Protein AF-A0A1Q7MYI6-F1 (afdb_monomer_lite)

Structure (mmCIF, N/CA/C/O backbone):
data_AF-A0A1Q7MYI6-F1
#
_entry.id   AF-A0A1Q7MYI6-F1
#
loop_
_atom_site.group_PDB
_atom_site.id
_atom_site.type_symbol
_atom_site.label_atom_id
_atom_site.label_alt_id
_atom_site.label_comp_id
_atom_site.label_asym_id
_atom_site.label_entity_id
_atom_site.label_seq_id
_atom_site.pdbx_PDB_ins_code
_atom_site.Cartn_x
_atom_site.Cartn_y
_atom_site.Cartn_z
_atom_site.occupancy
_atom_site.B_iso_or_equiv
_atom_site.auth_seq_id
_atom_site.auth_comp_id
_atom_site.auth_asym_id
_atom_site.auth_atom_id
_atom_site.pdbx_PDB_model_num
ATOM 1 N N . MET A 1 1 ? 40.937 -5.044 -64.481 1.00 50.25 1 MET A N 1
ATOM 2 C CA . MET A 1 1 ? 39.643 -4.838 -63.788 1.00 50.25 1 MET A CA 1
ATOM 3 C C . MET A 1 1 ? 39.509 -5.563 -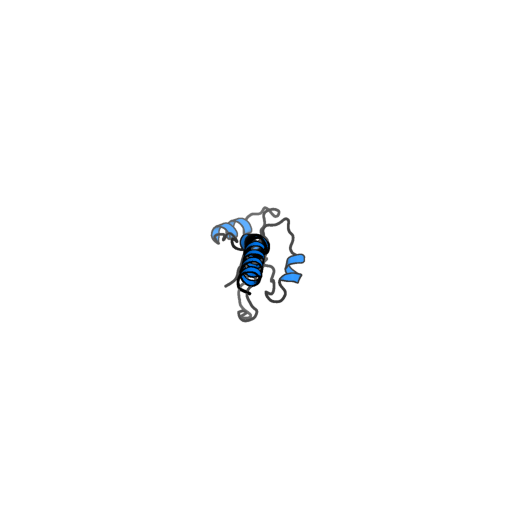62.442 1.00 50.25 1 MET A C 1
ATOM 5 O O . MET A 1 1 ? 38.821 -5.034 -61.586 1.00 50.25 1 MET A O 1
ATOM 9 N N . GLY A 1 2 ? 40.168 -6.704 -62.183 1.00 58.94 2 GLY A N 1
ATOM 10 C CA . GLY A 1 2 ? 40.028 -7.424 -60.897 1.00 58.94 2 GLY A CA 1
ATOM 11 C C . GLY A 1 2 ? 40.717 -6.805 -59.663 1.00 58.94 2 GLY A C 1
ATOM 12 O O . GLY A 1 2 ? 40.338 -7.122 -58.542 1.00 58.94 2 GLY A O 1
ATOM 13 N N . PHE A 1 3 ? 41.701 -5.914 -59.837 1.00 58.97 3 PHE A N 1
ATOM 14 C CA . PHE A 1 3 ? 42.479 -5.352 -58.718 1.00 58.97 3 PHE A CA 1
ATOM 15 C C . PHE A 1 3 ? 41.718 -4.248 -57.954 1.00 58.97 3 PHE A C 1
ATOM 17 O O . PHE A 1 3 ? 41.669 -4.267 -56.731 1.00 58.97 3 PHE A O 1
ATOM 24 N N . LEU A 1 4 ? 41.002 -3.371 -58.671 1.00 60.22 4 LEU A N 1
ATOM 25 C CA . LEU A 1 4 ? 40.201 -2.285 -58.078 1.00 60.22 4 LEU A CA 1
ATOM 26 C C . LEU A 1 4 ? 39.010 -2.801 -57.251 1.00 60.22 4 LEU A C 1
ATOM 28 O O . LEU A 1 4 ? 38.687 -2.245 -56.204 1.00 60.22 4 LEU A O 1
ATOM 32 N N . PHE A 1 5 ? 38.383 -3.898 -57.687 1.00 59.06 5 PHE A N 1
ATOM 33 C CA . PHE A 1 5 ? 37.304 -4.544 -56.932 1.00 59.06 5 PHE A CA 1
ATOM 34 C C . PHE A 1 5 ? 37.806 -5.201 -55.643 1.00 59.06 5 PHE A C 1
ATOM 36 O O . PHE A 1 5 ? 37.090 -5.217 -54.643 1.00 59.06 5 PHE A O 1
ATOM 43 N N . ARG A 1 6 ? 39.041 -5.716 -55.637 1.00 60.16 6 ARG A N 1
ATOM 44 C CA . ARG A 1 6 ? 39.637 -6.337 -54.450 1.00 60.16 6 ARG A CA 1
ATOM 45 C C . ARG A 1 6 ? 39.912 -5.301 -53.361 1.00 60.16 6 ARG A C 1
ATOM 47 O O . ARG A 1 6 ? 39.570 -5.545 -52.207 1.00 60.16 6 ARG A O 1
ATOM 54 N N . ASP A 1 7 ? 40.435 -4.137 -53.730 1.00 60.53 7 ASP A N 1
ATOM 55 C CA . ASP A 1 7 ? 40.720 -3.061 -52.775 1.00 60.53 7 ASP A CA 1
ATOM 56 C C . ASP A 1 7 ? 39.436 -2.422 -52.219 1.00 60.53 7 ASP A C 1
ATOM 58 O O . ASP A 1 7 ? 39.352 -2.141 -51.023 1.00 60.53 7 ASP A O 1
ATOM 62 N N . PHE A 1 8 ? 38.386 -2.292 -53.038 1.00 61.72 8 PHE A N 1
ATOM 63 C CA . PHE A 1 8 ? 37.075 -1.800 -52.599 1.00 61.72 8 PHE A CA 1
ATOM 64 C C . PHE A 1 8 ? 36.390 -2.751 -51.602 1.00 61.72 8 PHE A C 1
ATOM 66 O O . PHE A 1 8 ? 35.876 -2.317 -50.569 1.00 61.72 8 PHE A O 1
ATOM 73 N N . LEU A 1 9 ? 36.444 -4.064 -51.853 1.00 61.91 9 LEU A N 1
ATOM 74 C CA . LEU A 1 9 ? 35.891 -5.072 -50.942 1.00 61.91 9 LEU A CA 1
ATOM 75 C C . LEU A 1 9 ? 36.670 -5.152 -49.620 1.00 61.91 9 LEU A C 1
ATOM 77 O O . LEU A 1 9 ? 36.068 -5.292 -48.553 1.00 61.91 9 LEU A O 1
ATOM 81 N N . VAL A 1 10 ? 37.998 -5.014 -49.659 1.00 60.00 10 VAL A N 1
ATOM 82 C CA . VAL A 1 10 ? 38.840 -4.970 -48.451 1.00 60.00 10 VAL A CA 1
ATOM 83 C C . VAL A 1 10 ? 38.607 -3.679 -47.650 1.00 60.00 10 VAL A C 1
ATOM 85 O O . VAL A 1 10 ? 38.611 -3.716 -46.420 1.00 60.00 10 VAL A O 1
ATOM 88 N N . ALA A 1 11 ? 38.340 -2.548 -48.308 1.00 59.56 11 ALA A N 1
ATOM 89 C CA . ALA A 1 11 ? 38.023 -1.286 -47.638 1.00 59.56 11 ALA A CA 1
ATOM 90 C C . ALA A 1 11 ? 36.650 -1.321 -46.938 1.00 59.56 11 ALA A C 1
ATOM 92 O O . ALA A 1 11 ? 36.538 -0.913 -45.780 1.00 59.56 11 ALA A O 1
ATOM 93 N N . ILE A 1 12 ? 35.623 -1.876 -47.592 1.00 61.50 12 ILE A N 1
ATOM 94 C CA . ILE A 1 12 ? 34.280 -2.029 -47.007 1.00 61.50 12 ILE A CA 1
ATOM 95 C C . ILE A 1 12 ? 34.305 -2.998 -45.823 1.00 61.50 12 ILE A C 1
ATOM 97 O O . ILE A 1 12 ? 33.751 -2.696 -44.768 1.00 61.50 12 ILE A O 1
ATOM 101 N N . THR A 1 13 ? 34.984 -4.139 -45.953 1.00 60.66 13 THR A N 1
ATOM 102 C CA . THR A 1 13 ? 35.058 -5.140 -44.873 1.00 60.66 13 THR A CA 1
ATOM 103 C C . THR A 1 13 ? 35.828 -4.636 -43.649 1.00 60.66 13 THR A C 1
ATOM 105 O O . THR A 1 13 ? 35.434 -4.939 -42.523 1.00 60.66 13 THR A O 1
ATOM 108 N N . ARG A 1 14 ? 36.860 -3.798 -43.832 1.00 55.22 14 ARG A N 1
ATOM 109 C CA . ARG A 1 14 ? 37.563 -3.123 -42.722 1.00 55.22 14 ARG A CA 1
ATOM 110 C C . ARG A 1 14 ? 36.707 -2.043 -42.047 1.00 55.22 14 ARG A C 1
ATOM 112 O O . ARG A 1 14 ? 36.725 -1.952 -40.824 1.00 55.22 14 ARG A O 1
ATOM 119 N N . GLY A 1 15 ? 35.909 -1.283 -42.803 1.00 56.91 15 GLY A N 1
ATOM 120 C CA . GLY A 1 15 ? 34.950 -0.316 -42.246 1.00 56.91 15 GLY A CA 1
ATOM 121 C C . GLY A 1 15 ? 33.800 -0.976 -41.473 1.00 56.91 15 GLY A C 1
ATOM 122 O O . GLY A 1 15 ? 33.399 -0.488 -40.418 1.00 56.91 15 GLY A O 1
ATOM 123 N N . PHE A 1 16 ? 33.327 -2.134 -41.945 1.00 59.41 16 PHE A N 1
ATOM 124 C CA . PHE A 1 16 ? 32.272 -2.922 -41.298 1.00 59.41 16 PHE A CA 1
ATOM 125 C C . PHE A 1 16 ? 32.666 -3.449 -39.915 1.00 59.41 16 PHE A C 1
ATOM 127 O O . PHE A 1 16 ? 31.819 -3.527 -39.030 1.00 59.41 16 PHE A O 1
ATOM 134 N N . GLN A 1 17 ? 33.940 -3.782 -39.693 1.00 58.38 17 GLN A N 1
ATOM 135 C CA . GLN A 1 17 ? 34.401 -4.285 -38.393 1.00 58.38 17 GLN A CA 1
ATOM 136 C C . GLN A 1 17 ? 34.402 -3.193 -37.312 1.00 58.38 17 GLN A C 1
ATOM 138 O O . GLN A 1 17 ? 34.025 -3.457 -36.170 1.00 58.38 17 GLN A O 1
ATOM 143 N N . THR A 1 18 ? 34.767 -1.955 -37.655 1.00 60.59 18 THR A N 1
ATOM 144 C CA . THR A 1 18 ? 34.751 -0.823 -36.712 1.00 60.59 18 THR A CA 1
ATOM 145 C C . THR A 1 18 ? 33.345 -0.245 -36.539 1.00 60.59 18 THR A C 1
ATOM 147 O O . THR A 1 18 ? 32.931 0.021 -35.411 1.00 60.59 18 THR A O 1
ATOM 150 N N . ALA A 1 19 ? 32.582 -0.113 -37.630 1.00 65.31 19 ALA A N 1
ATOM 151 C CA . ALA A 1 19 ? 31.188 0.329 -37.581 1.00 65.31 19 ALA A CA 1
ATOM 152 C C . ALA A 1 19 ? 30.298 -0.678 -36.832 1.00 65.31 19 ALA A C 1
ATOM 154 O O . ALA A 1 19 ? 29.462 -0.276 -36.027 1.00 65.31 19 ALA A O 1
ATOM 155 N N . GLY A 1 20 ? 30.535 -1.981 -37.023 1.00 73.69 20 GLY A N 1
ATOM 156 C CA . GLY A 1 20 ? 29.843 -3.051 -36.306 1.00 73.69 20 GLY A CA 1
ATOM 157 C C . GLY A 1 20 ? 30.047 -2.964 -34.796 1.00 73.69 20 GLY A C 1
ATOM 158 O O . GLY A 1 20 ? 29.069 -2.971 -34.055 1.00 73.69 20 GLY A O 1
ATOM 159 N N . ARG A 1 21 ? 31.291 -2.763 -34.336 1.00 78.81 21 ARG A N 1
ATOM 160 C CA . ARG A 1 21 ? 31.578 -2.578 -32.902 1.00 78.81 21 ARG A CA 1
ATOM 161 C C . ARG A 1 21 ? 30.943 -1.320 -32.317 1.00 78.81 21 ARG A C 1
ATOM 163 O O . ARG A 1 21 ? 30.503 -1.340 -31.174 1.00 78.81 21 ARG A O 1
ATOM 170 N N . ALA A 1 22 ? 30.894 -0.223 -33.071 1.00 83.44 22 ALA A N 1
ATOM 171 C CA . ALA A 1 22 ? 30.251 1.003 -32.605 1.00 83.44 22 ALA A CA 1
ATOM 172 C C . ALA A 1 22 ? 28.735 0.812 -32.422 1.00 83.44 22 ALA A C 1
ATOM 174 O O . ALA A 1 22 ? 28.194 1.164 -31.376 1.00 83.44 22 ALA A O 1
ATOM 175 N N . VAL A 1 23 ? 28.063 0.203 -33.405 1.00 86.62 23 VAL A N 1
ATOM 176 C CA . VAL A 1 23 ? 26.626 -0.111 -33.328 1.00 86.62 23 VAL A CA 1
ATOM 177 C C . VAL A 1 23 ? 26.340 -1.104 -32.199 1.00 86.62 23 VAL A C 1
ATOM 179 O O . VAL A 1 23 ? 25.410 -0.897 -31.424 1.00 86.62 23 VAL A O 1
ATOM 182 N N . GLU A 1 24 ? 27.169 -2.138 -32.055 1.00 85.94 24 GLU A N 1
ATOM 183 C CA . GLU A 1 24 ? 27.082 -3.111 -30.964 1.00 85.94 24 GLU A CA 1
ATOM 184 C C . GLU A 1 24 ? 27.191 -2.435 -29.591 1.00 85.94 24 GLU A C 1
ATOM 186 O O . GLU A 1 24 ? 26.340 -2.651 -28.730 1.00 85.94 24 GLU A O 1
ATOM 191 N N . MET A 1 25 ? 28.174 -1.549 -29.397 1.00 90.75 25 MET A N 1
ATOM 192 C CA . MET A 1 25 ? 28.326 -0.804 -28.144 1.00 90.75 25 MET A CA 1
ATOM 193 C C . MET A 1 25 ? 27.112 0.077 -27.841 1.00 90.75 25 MET A C 1
ATOM 195 O O . MET A 1 25 ? 26.652 0.101 -26.701 1.00 90.75 25 MET A O 1
ATOM 199 N N . VAL A 1 26 ? 26.559 0.770 -28.840 1.00 93.00 26 VAL A N 1
ATOM 200 C CA . VAL A 1 26 ? 25.361 1.605 -28.654 1.00 93.00 26 VAL A CA 1
ATOM 201 C C . VAL A 1 26 ? 24.160 0.757 -28.234 1.00 93.00 26 VAL A C 1
ATOM 203 O O . VAL A 1 26 ? 23.456 1.122 -27.292 1.00 93.00 26 VAL A O 1
ATOM 206 N N . LEU A 1 27 ? 23.946 -0.393 -28.880 1.00 91.62 27 LEU A N 1
ATOM 2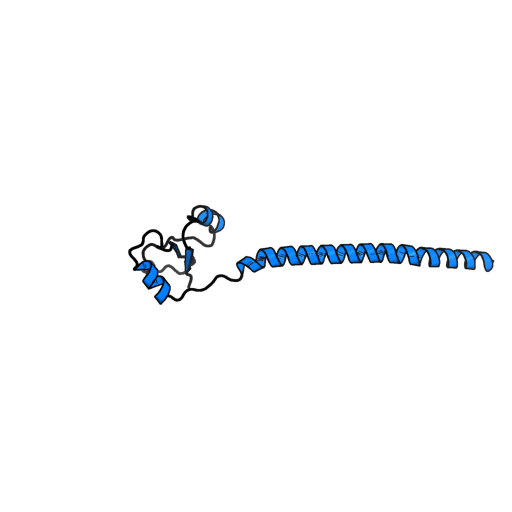07 C CA . LEU A 1 27 ? 22.863 -1.310 -28.525 1.00 91.62 27 LEU A CA 1
ATOM 208 C C . LEU A 1 27 ? 23.039 -1.882 -27.115 1.00 91.62 27 LEU A C 1
ATOM 210 O O . LEU A 1 27 ? 22.075 -1.917 -26.351 1.00 91.62 27 LEU A O 1
ATOM 214 N N . LEU A 1 28 ? 24.260 -2.276 -26.741 1.00 94.00 28 LEU A N 1
ATOM 215 C CA . LEU A 1 28 ? 24.563 -2.785 -25.403 1.00 94.00 28 LEU A CA 1
ATOM 216 C C . LEU A 1 28 ? 24.354 -1.722 -24.321 1.00 94.00 28 LEU A C 1
ATOM 218 O O . LEU A 1 28 ? 23.742 -2.014 -23.294 1.00 94.00 28 LEU A O 1
ATOM 222 N N . ILE A 1 29 ? 24.805 -0.486 -24.552 1.00 96.31 29 ILE A N 1
ATOM 223 C CA . ILE A 1 29 ? 24.590 0.637 -23.629 1.00 96.31 29 ILE A CA 1
ATOM 224 C C . ILE A 1 29 ? 23.095 0.939 -23.500 1.00 96.31 29 ILE A C 1
ATOM 226 O O . ILE A 1 29 ? 22.598 1.102 -22.385 1.00 96.31 29 ILE A O 1
ATOM 230 N N . GLY A 1 30 ? 22.363 0.964 -24.617 1.00 96.69 30 GLY A N 1
ATOM 231 C CA . GLY A 1 30 ? 20.914 1.161 -24.618 1.00 96.69 30 GLY A CA 1
ATOM 232 C C . GLY A 1 30 ? 20.178 0.072 -23.836 1.00 96.69 30 GLY A C 1
ATOM 233 O O . GLY A 1 30 ? 19.327 0.375 -22.998 1.00 96.69 30 GLY A O 1
ATOM 234 N N . LEU A 1 31 ? 20.550 -1.194 -24.045 1.00 96.44 31 LEU A N 1
ATOM 235 C CA . LEU A 1 31 ? 19.982 -2.335 -23.332 1.00 96.44 31 LEU A CA 1
ATOM 236 C C . LEU A 1 31 ? 20.284 -2.271 -21.829 1.00 96.44 31 LEU A C 1
ATOM 238 O O . LEU A 1 31 ? 19.373 -2.428 -21.018 1.00 96.44 31 LEU A O 1
ATOM 242 N N . LEU A 1 32 ? 21.534 -1.996 -21.448 1.00 97.19 32 LEU A N 1
ATOM 243 C CA . LEU A 1 32 ? 21.934 -1.828 -20.048 1.00 97.19 32 LEU A CA 1
ATOM 244 C C . LEU A 1 32 ? 21.174 -0.680 -19.381 1.00 97.19 32 LEU A C 1
ATOM 246 O O . LEU A 1 32 ? 20.633 -0.859 -18.290 1.00 97.19 32 LEU A O 1
ATOM 250 N N . GLY A 1 33 ? 21.070 0.471 -20.047 1.00 97.12 33 GLY A N 1
ATOM 251 C CA . GLY A 1 33 ? 20.297 1.613 -19.561 1.00 97.12 33 GLY A CA 1
ATOM 252 C C . GLY A 1 33 ? 18.823 1.265 -19.353 1.00 97.12 33 GLY A C 1
ATOM 253 O O . GLY A 1 33 ? 18.256 1.574 -18.304 1.00 97.12 33 GLY A O 1
ATOM 254 N N . TYR A 1 34 ? 18.215 0.546 -20.300 1.00 96.00 34 TYR A N 1
ATOM 255 C CA . TYR A 1 34 ? 16.836 0.077 -20.182 1.00 96.00 34 TYR A CA 1
ATOM 256 C C . TYR A 1 34 ? 16.650 -0.899 -19.012 1.00 96.00 34 TYR A C 1
ATOM 258 O O . TYR A 1 34 ? 15.704 -0.755 -18.235 1.00 96.00 34 TYR A O 1
ATOM 266 N N . ILE A 1 35 ? 17.561 -1.861 -18.836 1.00 96.00 35 ILE A N 1
ATOM 267 C CA . ILE A 1 35 ? 17.527 -2.815 -17.720 1.00 96.00 35 ILE A CA 1
ATOM 268 C C . ILE A 1 35 ? 17.633 -2.077 -16.381 1.00 96.00 35 ILE A C 1
ATOM 270 O O . ILE A 1 35 ? 16.813 -2.312 -15.494 1.00 96.00 35 ILE A O 1
ATOM 274 N N . ILE A 1 36 ? 18.582 -1.146 -16.241 1.00 96.19 36 ILE A N 1
ATOM 275 C CA . ILE A 1 36 ? 18.755 -0.336 -15.024 1.00 96.19 36 ILE A CA 1
ATOM 276 C C . ILE A 1 36 ? 17.488 0.475 -14.733 1.00 96.19 36 ILE A C 1
ATOM 278 O O . ILE A 1 36 ? 16.988 0.455 -13.606 1.00 96.19 36 ILE A O 1
ATOM 282 N N . TYR A 1 37 ? 16.923 1.132 -15.748 1.00 95.50 37 TYR A N 1
ATOM 283 C CA . TYR A 1 37 ? 15.670 1.876 -15.632 1.00 95.50 37 TYR A CA 1
ATOM 284 C C . TYR A 1 37 ? 14.514 0.986 -15.152 1.00 95.50 37 TYR A C 1
ATOM 286 O O . TYR A 1 37 ? 13.810 1.330 -14.197 1.00 95.50 37 TYR A O 1
ATOM 294 N N . ARG A 1 38 ? 14.346 -0.198 -15.757 1.00 92.75 38 ARG A N 1
ATOM 295 C CA . ARG A 1 38 ? 13.315 -1.166 -15.360 1.00 92.75 38 ARG A CA 1
ATOM 296 C C . ARG A 1 38 ? 13.526 -1.659 -13.934 1.00 92.75 38 ARG A C 1
ATOM 298 O O . ARG A 1 38 ? 12.560 -1.701 -13.179 1.00 92.75 38 ARG A O 1
ATOM 305 N N . ILE A 1 39 ? 14.754 -1.990 -13.539 1.00 91.69 39 ILE A N 1
ATOM 306 C CA . ILE A 1 39 ? 15.070 -2.401 -12.163 1.00 91.69 39 ILE A CA 1
ATOM 307 C C . ILE A 1 39 ? 14.729 -1.276 -11.179 1.00 91.69 39 ILE A C 1
ATOM 309 O O . ILE A 1 39 ? 14.111 -1.545 -10.150 1.00 91.69 39 ILE A O 1
ATOM 313 N N . GLY A 1 40 ? 15.063 -0.022 -11.495 1.00 91.31 40 GLY A N 1
ATOM 314 C CA . GLY A 1 40 ? 14.705 1.139 -10.677 1.00 91.31 40 GLY A CA 1
ATOM 315 C C . GLY A 1 40 ? 13.194 1.266 -10.472 1.00 91.31 40 GLY A C 1
ATOM 316 O O . GLY A 1 40 ? 12.731 1.402 -9.338 1.00 91.31 40 GLY A O 1
ATOM 317 N N . LEU A 1 41 ? 12.415 1.127 -11.550 1.00 86.50 41 LEU A N 1
ATOM 318 C CA . LEU A 1 41 ? 10.952 1.106 -11.482 1.00 86.50 41 LEU A CA 1
ATOM 319 C C . LEU A 1 41 ? 10.427 -0.055 -10.631 1.00 86.50 41 LEU A C 1
ATOM 321 O O . LEU A 1 41 ? 9.627 0.162 -9.721 1.00 86.50 41 LEU A O 1
ATOM 325 N N . TYR A 1 42 ? 10.890 -1.281 -10.882 1.00 82.88 42 TYR A N 1
ATOM 326 C CA . TYR A 1 42 ? 10.443 -2.449 -10.125 1.00 82.88 42 TYR A CA 1
ATOM 327 C C . TYR A 1 42 ? 10.783 -2.331 -8.641 1.00 82.88 42 TYR A C 1
ATOM 329 O O . TYR A 1 42 ? 9.936 -2.638 -7.811 1.00 82.88 42 TYR A O 1
ATOM 337 N N . ARG A 1 43 ? 11.969 -1.830 -8.281 1.00 81.56 43 ARG A N 1
ATOM 338 C CA . ARG A 1 43 ? 12.344 -1.597 -6.879 1.00 81.56 43 ARG A CA 1
ATOM 339 C C . ARG A 1 43 ? 11.467 -0.532 -6.227 1.00 81.56 43 ARG A C 1
ATOM 341 O O . ARG A 1 43 ? 10.981 -0.763 -5.124 1.00 81.56 43 ARG A O 1
ATOM 348 N N . LYS A 1 44 ? 11.205 0.585 -6.917 1.00 75.19 44 LYS A N 1
ATOM 349 C CA . LYS A 1 44 ? 10.337 1.661 -6.412 1.00 75.19 44 LYS A CA 1
ATOM 350 C C . LYS A 1 44 ? 8.915 1.169 -6.129 1.00 75.19 44 LYS A C 1
ATOM 352 O O . LYS A 1 44 ? 8.347 1.526 -5.105 1.00 75.19 44 LYS A O 1
ATOM 357 N N . HIS A 1 45 ? 8.357 0.322 -6.993 1.00 64.56 45 HIS A N 1
ATOM 358 C CA . HIS A 1 45 ? 7.001 -0.209 -6.816 1.00 64.56 45 HIS A CA 1
ATOM 359 C C . HIS A 1 45 ? 6.930 -1.477 -5.948 1.00 64.56 45 HIS A C 1
ATOM 361 O O . HIS A 1 45 ? 5.886 -1.753 -5.365 1.00 64.56 45 HIS A O 1
ATOM 367 N N . SER A 1 46 ? 8.015 -2.248 -5.822 1.00 57.41 46 SER A N 1
ATOM 368 C CA . SER A 1 46 ? 8.028 -3.482 -5.024 1.00 57.41 46 SER A CA 1
ATOM 369 C C . SER A 1 46 ? 8.116 -3.230 -3.519 1.00 57.41 46 SER A C 1
ATOM 371 O O . SER A 1 46 ? 7.669 -4.086 -2.759 1.00 57.41 46 SER A O 1
ATOM 373 N N . ILE A 1 47 ? 8.641 -2.082 -3.075 1.00 55.75 47 ILE A N 1
ATOM 374 C CA . ILE A 1 47 ? 8.666 -1.712 -1.645 1.00 55.75 47 ILE A CA 1
ATOM 375 C C . ILE A 1 47 ? 7.243 -1.648 -1.060 1.00 55.75 47 ILE A C 1
ATOM 377 O O . ILE A 1 47 ? 7.044 -1.980 0.101 1.00 55.75 47 ILE A O 1
ATOM 381 N N . TYR A 1 48 ? 6.234 -1.342 -1.880 1.00 54.44 48 TYR A N 1
ATOM 382 C CA . TYR A 1 48 ? 4.829 -1.308 -1.460 1.00 54.44 48 TYR A CA 1
ATOM 383 C C . TYR A 1 48 ? 4.135 -2.680 -1.450 1.00 54.44 48 TYR A C 1
ATOM 385 O O . TYR A 1 48 ? 2.957 -2.763 -1.119 1.00 54.44 48 TYR A O 1
ATOM 393 N N . ARG A 1 49 ? 4.820 -3.768 -1.838 1.00 53.84 49 ARG A N 1
ATOM 394 C CA . ARG A 1 49 ? 4.191 -5.094 -1.971 1.00 53.84 49 ARG A CA 1
ATOM 395 C C . ARG A 1 49 ? 4.071 -5.843 -0.640 1.00 53.84 49 ARG A C 1
ATOM 397 O O . ARG A 1 49 ? 3.234 -6.733 -0.528 1.00 53.84 49 ARG A O 1
ATOM 404 N N . ILE A 1 50 ? 4.887 -5.503 0.357 1.00 60.22 50 ILE A N 1
ATOM 405 C CA . ILE A 1 50 ? 4.898 -6.192 1.653 1.00 60.22 50 ILE A CA 1
ATOM 406 C C . ILE A 1 50 ? 4.207 -5.295 2.677 1.00 60.22 50 ILE A C 1
ATOM 408 O O . ILE A 1 50 ? 4.853 -4.535 3.391 1.00 60.22 50 ILE A O 1
ATOM 412 N N . VAL A 1 51 ? 2.878 -5.371 2.722 1.00 69.31 51 VAL A N 1
ATOM 413 C CA . VAL A 1 51 ? 2.093 -4.790 3.817 1.00 69.31 51 VAL A CA 1
ATOM 414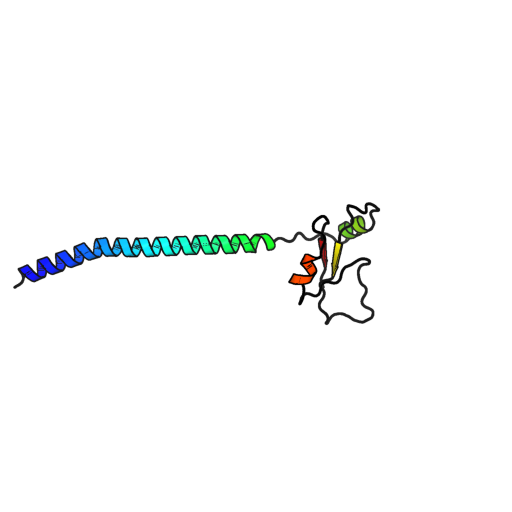 C C . VAL A 1 51 ? 1.954 -5.872 4.894 1.00 69.31 51 VAL A C 1
ATOM 416 O O . VAL A 1 51 ? 1.340 -6.909 4.617 1.00 69.31 51 VAL A O 1
ATOM 419 N N . PRO A 1 52 ? 2.557 -5.704 6.086 1.00 76.88 52 PRO A N 1
ATOM 420 C CA . PRO A 1 52 ? 2.468 -6.696 7.150 1.00 76.88 52 PRO A CA 1
ATOM 421 C C . PRO A 1 52 ? 1.013 -6.850 7.607 1.00 76.88 52 PRO A C 1
ATOM 423 O O . PRO A 1 52 ? 0.296 -5.867 7.786 1.00 76.88 52 PRO A O 1
ATOM 426 N N . ARG A 1 53 ? 0.570 -8.098 7.781 1.00 81.31 53 ARG A N 1
ATOM 427 C CA . ARG A 1 53 ? -0.757 -8.410 8.322 1.00 81.31 53 ARG A CA 1
ATOM 428 C C . ARG A 1 53 ? -0.663 -8.555 9.834 1.00 81.31 53 ARG A C 1
ATOM 430 O O . ARG A 1 53 ? 0.244 -9.219 10.325 1.00 81.31 53 ARG A O 1
ATOM 437 N N . VAL A 1 54 ? -1.620 -7.970 10.544 1.00 84.94 54 VAL A N 1
ATOM 438 C CA . VAL A 1 54 ? -1.768 -8.121 11.995 1.00 84.94 54 VAL A CA 1
ATOM 439 C C . VAL A 1 54 ? -2.853 -9.151 12.304 1.00 84.94 54 VAL A C 1
ATOM 441 O O . VAL A 1 54 ? -3.817 -9.282 11.546 1.00 84.94 54 VAL A O 1
ATOM 444 N N . GLN A 1 55 ? -2.713 -9.873 13.415 1.00 86.62 55 GLN A N 1
ATOM 445 C CA . GLN A 1 55 ? -3.792 -10.710 13.940 1.00 86.62 55 GLN A CA 1
ATOM 446 C C . GLN A 1 55 ? -4.877 -9.851 14.605 1.00 86.62 55 GLN A C 1
ATOM 448 O O . GLN A 1 55 ? -4.592 -8.812 15.207 1.00 86.62 55 GLN A O 1
ATOM 453 N N . VAL A 1 56 ? -6.130 -10.298 14.521 1.00 84.25 56 VAL A N 1
ATOM 454 C CA . VAL A 1 56 ? -7.291 -9.553 15.038 1.00 84.25 56 VAL A CA 1
ATOM 455 C C . VAL A 1 56 ? -7.203 -9.388 16.558 1.00 84.25 56 VAL A C 1
ATOM 457 O O . VAL A 1 56 ? -7.514 -8.328 17.093 1.00 84.25 56 VAL A O 1
ATOM 460 N N . GLU A 1 57 ? -6.703 -10.403 17.255 1.00 84.31 57 GLU A N 1
ATOM 461 C CA . GLU A 1 57 ? -6.554 -10.449 18.709 1.00 84.31 57 GLU A CA 1
ATOM 462 C C . GLU A 1 57 ? -5.481 -9.476 19.212 1.00 84.31 57 GLU A C 1
ATOM 464 O O . GLU A 1 57 ? -5.564 -8.952 20.324 1.00 84.31 57 GLU A O 1
ATOM 469 N N . GLU A 1 58 ? -4.435 -9.243 18.419 1.00 84.38 58 GLU A N 1
ATOM 470 C CA . GLU A 1 58 ? -3.418 -8.236 18.726 1.00 84.38 58 GLU A CA 1
ATOM 471 C C . GLU A 1 58 ? -3.991 -6.827 18.549 1.00 84.38 58 GLU A C 1
ATOM 473 O O . GLU A 1 58 ? -3.847 -5.984 19.436 1.00 84.38 58 GLU A O 1
ATOM 478 N N . LEU A 1 59 ? -4.701 -6.589 17.442 1.00 85.06 59 LEU A N 1
ATOM 479 C CA . LEU A 1 59 ? -5.349 -5.307 17.177 1.00 85.06 59 LEU A CA 1
ATOM 480 C C . LEU A 1 59 ? -6.402 -4.970 18.245 1.00 85.06 59 LEU A C 1
ATOM 482 O O . LEU A 1 59 ? -6.429 -3.846 18.741 1.00 85.06 59 LEU A O 1
ATOM 486 N N . ALA A 1 60 ? -7.220 -5.942 18.656 1.00 84.69 60 ALA A N 1
ATOM 487 C CA . ALA A 1 60 ? -8.219 -5.761 19.708 1.00 84.69 60 ALA A CA 1
ATOM 488 C C . ALA A 1 60 ? -7.584 -5.358 21.048 1.00 84.69 60 ALA A C 1
ATOM 490 O O . ALA A 1 60 ? -8.096 -4.476 21.733 1.00 84.69 60 ALA A O 1
ATOM 491 N N . ARG A 1 61 ? -6.433 -5.948 21.399 1.00 84.94 61 ARG A N 1
ATOM 492 C CA . ARG A 1 61 ? -5.678 -5.577 22.606 1.00 84.94 61 ARG A CA 1
ATOM 493 C C . ARG A 1 61 ? -5.129 -4.152 22.536 1.00 84.94 61 ARG A C 1
ATOM 495 O O . ARG A 1 61 ? -5.205 -3.440 23.531 1.00 84.94 61 ARG A O 1
ATOM 502 N N . LYS A 1 62 ? -4.629 -3.717 21.373 1.00 83.62 62 LYS A N 1
ATOM 503 C CA . LYS A 1 62 ? -4.164 -2.332 21.170 1.00 83.62 62 LYS A CA 1
ATOM 504 C C . LYS A 1 62 ? -5.314 -1.328 21.282 1.00 83.62 62 LYS A C 1
ATOM 506 O O . LYS A 1 62 ? -5.171 -0.329 21.978 1.00 83.62 62 LYS A O 1
ATOM 511 N N . LEU A 1 63 ? -6.465 -1.630 20.681 1.00 83.06 63 LEU A N 1
ATOM 512 C CA . LEU A 1 63 ? -7.674 -0.801 20.776 1.00 83.06 63 LEU A CA 1
ATOM 513 C C . LEU A 1 63 ? -8.268 -0.754 22.194 1.00 83.06 63 LEU A C 1
ATOM 515 O O . LEU A 1 63 ? -8.919 0.218 22.554 1.00 83.06 63 LEU A O 1
ATOM 519 N N . ALA A 1 64 ? -8.070 -1.795 23.004 1.00 82.94 64 ALA A N 1
ATOM 520 C CA . ALA A 1 64 ? -8.515 -1.817 24.397 1.00 82.94 64 ALA A CA 1
ATOM 521 C C . ALA A 1 64 ? -7.538 -1.119 25.360 1.00 82.94 64 ALA A C 1
ATOM 523 O O . ALA A 1 64 ? -7.880 -0.904 26.520 1.00 82.94 64 ALA A O 1
ATOM 524 N N . SER A 1 65 ? -6.320 -0.797 24.912 1.00 80.69 65 SER A N 1
ATOM 525 C CA . SER A 1 65 ? -5.323 -0.135 25.752 1.00 80.69 65 SER A CA 1
ATOM 526 C C . SER A 1 65 ? -5.649 1.353 25.939 1.00 80.69 65 SER A C 1
ATOM 528 O O . SER A 1 65 ? -6.010 2.043 24.989 1.00 80.69 65 SER A O 1
ATOM 530 N N . GLU A 1 66 ? -5.492 1.864 27.163 1.00 69.81 66 GLU A N 1
ATOM 531 C CA . GLU A 1 66 ? -5.780 3.267 27.526 1.00 69.81 66 GLU A CA 1
ATOM 532 C C . GLU A 1 66 ? -4.699 4.262 27.055 1.00 69.81 66 GLU A C 1
ATOM 534 O O . GLU A 1 66 ? -4.756 5.453 27.356 1.00 69.81 66 GLU A O 1
ATOM 539 N N . ASN A 1 67 ? -3.687 3.796 26.318 1.00 73.88 67 ASN A N 1
ATOM 540 C CA . ASN A 1 67 ? -2.612 4.650 25.832 1.00 73.88 67 ASN A CA 1
ATOM 541 C C . ASN A 1 67 ? -3.003 5.331 24.508 1.00 73.88 67 ASN A C 1
ATOM 543 O O . ASN A 1 67 ? -2.790 4.782 23.426 1.00 73.88 67 A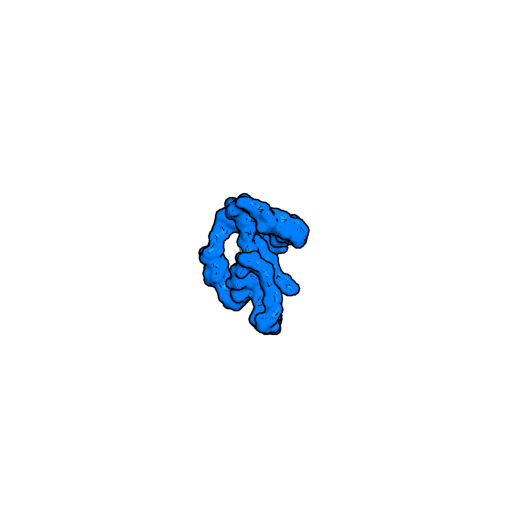SN A O 1
ATOM 547 N N . ASP A 1 68 ? -3.524 6.556 24.597 1.00 66.06 68 ASP A N 1
ATOM 548 C CA . ASP A 1 68 ? -3.974 7.376 23.457 1.00 66.06 68 ASP A CA 1
ATOM 549 C C . ASP A 1 68 ? -2.895 7.634 22.388 1.00 66.06 68 ASP A C 1
ATOM 551 O O . ASP A 1 68 ? -3.204 7.844 21.208 1.00 66.06 68 ASP A O 1
ATOM 555 N N . GLN A 1 69 ? -1.616 7.606 22.778 1.00 63.19 69 GLN A N 1
ATOM 556 C CA . GLN A 1 69 ? -0.493 7.797 21.852 1.00 63.19 69 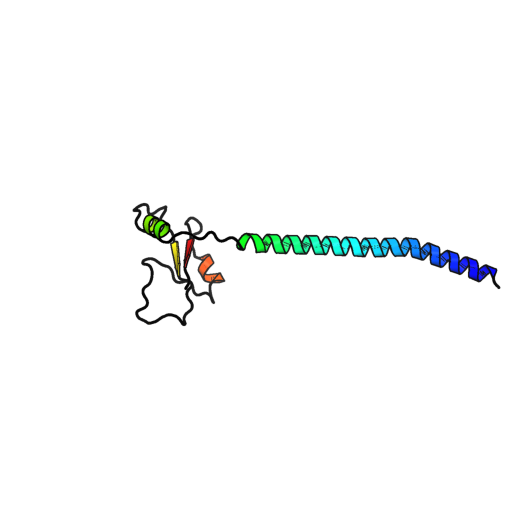GLN A CA 1
ATOM 557 C C . GLN A 1 69 ? -0.213 6.543 21.017 1.00 63.19 69 GLN A C 1
ATOM 559 O O . GLN A 1 69 ? 0.259 6.657 19.891 1.00 63.19 69 GLN A O 1
ATOM 564 N N . ALA A 1 70 ? -0.541 5.360 21.541 1.00 65.56 70 ALA A N 1
ATOM 565 C CA . ALA A 1 70 ? -0.384 4.084 20.847 1.00 65.56 70 ALA A CA 1
ATOM 566 C C . ALA A 1 70 ? -1.682 3.614 20.172 1.00 65.56 70 ALA A C 1
ATOM 568 O O . ALA A 1 70 ? -1.715 2.523 19.599 1.00 65.56 70 ALA A O 1
ATOM 569 N N . HIS A 1 71 ? -2.757 4.407 20.254 1.00 77.94 71 HIS A N 1
ATOM 570 C CA . HIS A 1 71 ? 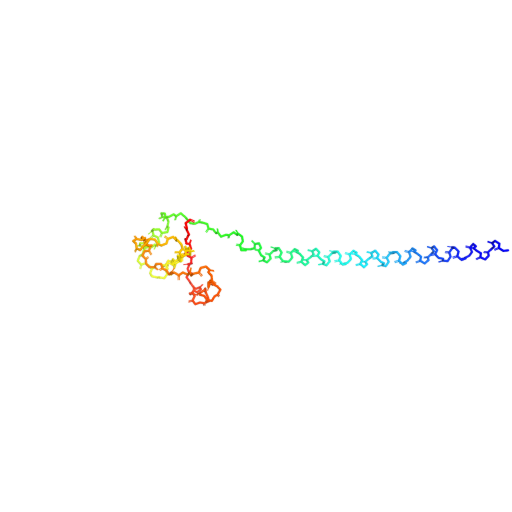-4.052 4.020 19.719 1.00 77.94 71 HIS A CA 1
ATOM 571 C C . HIS A 1 71 ? -4.016 4.041 18.183 1.00 77.94 71 HIS A C 1
ATOM 573 O O . HIS A 1 71 ? -3.814 5.108 17.585 1.00 77.94 71 HIS A O 1
ATOM 579 N N . PRO A 1 72 ? -4.195 2.882 17.528 1.00 81.88 72 PRO A N 1
ATOM 580 C CA . PRO A 1 72 ? -4.066 2.785 16.086 1.00 81.88 72 PRO A CA 1
ATOM 581 C C . PRO A 1 72 ? -5.241 3.450 15.373 1.00 81.88 72 PRO A C 1
ATOM 583 O O . PRO A 1 72 ? -6.378 3.427 15.847 1.00 81.88 72 PRO A O 1
ATOM 586 N N . ILE A 1 73 ? -4.982 3.987 14.184 1.00 86.44 73 ILE A N 1
ATOM 587 C CA . ILE A 1 73 ? -6.034 4.489 13.304 1.00 86.44 73 ILE A CA 1
ATOM 588 C C . ILE A 1 73 ? -6.563 3.338 12.477 1.00 86.44 73 ILE A C 1
ATOM 590 O O . ILE A 1 73 ? -5.814 2.693 11.745 1.00 86.44 73 ILE A O 1
ATOM 594 N N . LEU A 1 74 ? -7.870 3.113 12.563 1.00 88.19 74 LEU A N 1
ATOM 595 C CA . LEU A 1 74 ? -8.539 2.102 11.766 1.00 88.19 74 LEU A CA 1
ATOM 596 C C . LEU A 1 74 ? -9.167 2.710 10.518 1.00 88.19 74 LEU A C 1
ATOM 598 O O . LEU A 1 74 ? -9.930 3.669 10.616 1.00 88.19 74 LEU A O 1
ATOM 602 N N . VAL A 1 75 ? -8.905 2.114 9.360 1.00 87.81 75 VAL A N 1
ATOM 603 C CA . VAL A 1 75 ? -9.415 2.572 8.067 1.00 87.81 75 VAL A CA 1
ATOM 604 C C . VAL A 1 75 ? -10.261 1.478 7.422 1.00 87.81 75 VAL A C 1
ATOM 606 O O . VAL A 1 75 ? -9.768 0.389 7.125 1.00 87.81 75 VAL A O 1
ATOM 609 N N . ASP A 1 76 ? -11.541 1.784 7.215 1.00 85.44 76 ASP A N 1
ATOM 610 C CA . ASP A 1 76 ? -12.496 0.964 6.463 1.00 85.44 76 ASP A CA 1
ATOM 611 C C . ASP A 1 76 ? -12.399 1.331 4.977 1.00 85.44 76 ASP A C 1
ATOM 613 O O . ASP A 1 76 ? -12.784 2.442 4.602 1.00 85.44 76 ASP A O 1
ATOM 617 N N . VAL A 1 77 ? -11.887 0.414 4.148 1.00 84.12 77 VAL A N 1
ATOM 618 C CA . VAL A 1 77 ? -11.772 0.590 2.682 1.00 84.12 77 VAL A CA 1
ATOM 619 C C . VAL A 1 77 ? -12.759 -0.284 1.901 1.00 84.12 77 VAL A C 1
ATOM 621 O O . VAL A 1 77 ? -12.554 -0.562 0.718 1.00 84.12 77 VAL A O 1
ATOM 624 N N . ARG A 1 78 ? -13.829 -0.769 2.544 1.00 79.50 78 ARG A N 1
ATOM 625 C CA . ARG A 1 78 ? -14.862 -1.558 1.855 1.00 79.50 78 ARG A CA 1
ATOM 626 C C . ARG A 1 78 ? -15.595 -0.710 0.812 1.00 79.50 78 ARG A C 1
ATOM 628 O O . ARG A 1 78 ? -15.882 0.468 1.023 1.00 79.50 78 ARG A O 1
ATOM 635 N N . SER A 1 79 ? -15.903 -1.318 -0.333 1.00 70.62 79 SER A N 1
ATOM 636 C CA . SER A 1 79 ? -16.598 -0.640 -1.429 1.00 70.62 79 SER A CA 1
ATOM 637 C C . SER A 1 79 ? -18.077 -0.398 -1.104 1.00 70.62 79 SER A C 1
ATOM 639 O O . SER A 1 79 ? -18.700 -1.125 -0.328 1.00 70.62 79 SER A O 1
ATOM 641 N N . HIS A 1 80 ? -18.654 0.630 -1.735 1.00 64.06 80 HIS A N 1
ATOM 642 C CA . HIS A 1 80 ? -20.034 1.079 -1.515 1.00 64.06 80 HIS A CA 1
ATOM 643 C C . HIS A 1 80 ? -21.097 -0.033 -1.657 1.00 64.06 80 HIS A C 1
ATOM 645 O O . HIS A 1 80 ? -22.127 0.032 -0.993 1.00 64.06 80 HIS A O 1
ATOM 651 N N . GLY A 1 81 ? -20.844 -1.062 -2.477 1.00 56.34 81 GLY A N 1
ATOM 652 C CA . GLY A 1 81 ? -21.795 -2.146 -2.759 1.00 56.34 81 GLY A CA 1
ATOM 653 C C . GLY A 1 81 ? -22.030 -3.141 -1.616 1.00 56.34 81 GLY A C 1
ATOM 654 O O . GLY A 1 81 ? -22.941 -3.953 -1.717 1.00 56.34 81 GLY A O 1
ATOM 655 N N . TYR A 1 82 ? -21.240 -3.079 -0.538 1.00 53.38 82 TYR A N 1
ATOM 656 C CA . TYR A 1 82 ? -21.348 -3.983 0.617 1.00 53.38 82 TYR A CA 1
ATOM 657 C C . TYR A 1 82 ? -22.053 -3.373 1.838 1.00 53.38 82 TYR A C 1
ATOM 659 O O . TYR A 1 82 ? -22.078 -3.990 2.904 1.00 53.38 82 TYR A O 1
ATOM 667 N N . TYR A 1 83 ? -22.629 -2.174 1.718 1.00 56.06 83 TYR A N 1
ATOM 668 C CA . TYR A 1 83 ? -23.353 -1.562 2.829 1.00 56.06 83 TYR A CA 1
ATOM 669 C C . TYR A 1 83 ? -24.826 -1.969 2.817 1.00 56.06 83 TYR A C 1
ATOM 671 O O . TYR A 1 83 ? -25.669 -1.321 2.204 1.00 56.06 83 TYR A O 1
ATOM 679 N N . ASP A 1 84 ? -25.129 -3.023 3.568 1.00 60.19 84 ASP A N 1
ATOM 680 C CA . ASP A 1 84 ? -26.427 -3.134 4.226 1.00 60.19 84 ASP A CA 1
ATOM 681 C C . ASP A 1 84 ? -26.527 -1.958 5.230 1.00 60.19 84 ASP A C 1
ATOM 683 O O . ASP A 1 84 ? -25.555 -1.716 5.955 1.00 60.19 84 ASP A O 1
ATOM 687 N N . PRO A 1 85 ? -27.624 -1.181 5.297 1.00 58.78 85 PRO A N 1
ATOM 688 C CA . PRO A 1 85 ? -27.784 -0.079 6.256 1.00 58.78 85 PRO A CA 1
ATOM 689 C C . PRO A 1 85 ? -27.531 -0.466 7.724 1.00 58.78 85 PRO A C 1
ATOM 691 O O . PRO A 1 85 ? -27.235 0.399 8.544 1.00 58.78 85 PRO A O 1
ATOM 694 N N . ASN A 1 86 ? -27.592 -1.764 8.041 1.00 61.84 86 ASN A N 1
ATOM 695 C CA . ASN A 1 86 ? -27.302 -2.339 9.357 1.00 61.84 86 ASN A CA 1
ATOM 696 C C . ASN A 1 86 ? -25.894 -2.958 9.482 1.00 61.84 86 ASN A C 1
ATOM 698 O O . ASN A 1 86 ? -25.614 -3.675 10.444 1.00 61.84 86 ASN A O 1
ATOM 702 N N . ALA A 1 87 ? -24.996 -2.728 8.522 1.00 67.44 87 ALA A N 1
ATOM 703 C CA . ALA A 1 87 ? -23.663 -3.312 8.540 1.00 67.44 87 ALA A CA 1
ATOM 704 C C . ALA A 1 87 ? -22.825 -2.740 9.695 1.00 67.44 87 ALA A C 1
ATOM 706 O O . ALA A 1 87 ? -22.479 -1.555 9.726 1.00 67.44 87 ALA A O 1
ATOM 707 N N . ALA A 1 88 ? -22.450 -3.609 10.635 1.00 76.56 88 ALA A N 1
ATOM 708 C CA . ALA A 1 88 ? -21.572 -3.248 11.737 1.00 76.56 88 ALA A CA 1
ATOM 709 C C . ALA A 1 88 ? -20.204 -2.754 11.225 1.00 76.56 88 ALA A C 1
ATOM 711 O O . ALA A 1 88 ? -19.649 -3.245 10.233 1.00 76.56 88 ALA A O 1
ATOM 712 N N . ARG A 1 89 ? -19.648 -1.766 11.930 1.00 82.12 89 ARG A N 1
ATOM 713 C CA . ARG A 1 89 ? -18.306 -1.217 11.703 1.00 82.12 89 ARG A CA 1
ATOM 714 C C . ARG A 1 89 ? -17.510 -1.275 12.989 1.00 82.12 89 ARG A C 1
ATOM 716 O O . ARG A 1 89 ? -18.068 -1.142 14.078 1.00 82.12 89 ARG A O 1
ATOM 723 N N . ILE A 1 90 ? -16.194 -1.422 12.857 1.00 83.69 90 ILE A N 1
ATOM 724 C CA . ILE A 1 90 ? -15.311 -1.321 14.015 1.00 83.69 90 ILE A CA 1
ATOM 725 C C . ILE A 1 90 ? -15.376 0.124 14.525 1.00 83.69 90 ILE A C 1
ATOM 727 O O . ILE A 1 90 ? -15.234 1.082 13.750 1.00 83.69 90 ILE A O 1
ATOM 731 N N . LYS A 1 91 ? -15.654 0.273 15.823 1.00 82.25 91 LYS A N 1
ATOM 732 C CA . LYS A 1 91 ? -15.818 1.567 16.493 1.00 82.25 91 LYS A CA 1
ATOM 733 C C . LYS A 1 91 ? -14.554 2.413 16.308 1.00 82.25 91 LYS A C 1
ATOM 735 O O . LYS A 1 91 ? -13.451 1.907 16.468 1.00 82.25 91 LYS A O 1
ATOM 740 N N . GLY A 1 92 ? -14.724 3.688 15.958 1.00 82.38 92 GLY A N 1
ATOM 741 C CA . GLY A 1 92 ? -13.606 4.612 15.721 1.00 82.38 92 GLY A CA 1
ATOM 742 C C . GLY A 1 92 ? -12.939 4.491 14.346 1.00 82.38 92 GLY A C 1
ATOM 743 O O . GLY A 1 92 ? -11.981 5.210 14.086 1.00 82.38 92 GLY A O 1
ATOM 744 N N . SER A 1 93 ? -13.435 3.628 13.448 1.00 85.12 93 SER A N 1
ATOM 745 C CA . SER A 1 93 ? -12.882 3.535 12.091 1.00 85.12 93 SER A CA 1
ATOM 746 C C . SER A 1 93 ? -13.235 4.740 11.212 1.00 85.12 93 SER A C 1
ATOM 748 O O . SER A 1 93 ? -14.395 5.147 11.109 1.00 85.12 93 SER A O 1
ATOM 750 N N . ILE A 1 94 ? -12.232 5.260 10.508 1.00 85.12 94 ILE A N 1
ATOM 751 C CA . ILE A 1 94 ? -12.378 6.265 9.455 1.00 85.12 94 ILE A CA 1
ATOM 752 C C . ILE A 1 94 ? -12.773 5.543 8.169 1.00 85.12 94 ILE A C 1
ATOM 754 O O . ILE A 1 94 ? -12.214 4.500 7.832 1.00 85.12 94 ILE A O 1
ATOM 758 N N . ARG A 1 95 ? -13.769 6.074 7.460 1.00 80.25 95 ARG A N 1
ATOM 759 C CA . ARG A 1 95 ? -14.136 5.563 6.138 1.00 80.25 95 ARG A CA 1
ATOM 760 C C . ARG A 1 95 ? -13.253 6.241 5.109 1.00 80.25 95 ARG A C 1
ATOM 762 O O . ARG A 1 95 ? -13.216 7.467 5.099 1.00 80.25 95 ARG A O 1
ATOM 769 N N . VAL A 1 96 ? -12.602 5.448 4.266 1.00 80.31 96 VAL A N 1
ATOM 770 C CA . VAL A 1 96 ? -11.881 5.974 3.112 1.00 80.31 96 VAL A CA 1
ATOM 771 C C . VAL A 1 96 ? -12.401 5.306 1.855 1.00 80.31 96 VAL A C 1
ATOM 773 O O . VAL A 1 96 ? -12.333 4.084 1.715 1.00 80.31 96 VAL A O 1
ATOM 776 N N . GLU A 1 97 ? -12.968 6.100 0.951 1.00 73.38 97 GLU A N 1
ATOM 777 C CA . GLU A 1 97 ? -13.530 5.557 -0.279 1.00 73.38 97 GLU A CA 1
ATOM 778 C C . GLU A 1 97 ? -12.403 5.163 -1.248 1.00 73.38 97 GLU A C 1
ATOM 780 O O . GLU A 1 97 ? -11.579 6.010 -1.603 1.00 73.38 97 GLU A O 1
ATOM 785 N N . PRO A 1 98 ? -12.364 3.909 -1.750 1.00 70.06 98 PRO A N 1
ATOM 786 C CA . PRO A 1 98 ? -11.291 3.470 -2.643 1.00 70.06 98 PRO A CA 1
ATOM 787 C C . PRO A 1 98 ? -11.132 4.341 -3.898 1.00 70.06 98 PRO A C 1
ATOM 789 O O . PRO A 1 98 ? -10.017 4.522 -4.382 1.00 70.06 98 PRO A O 1
ATOM 792 N N . ASN A 1 99 ? -12.230 4.919 -4.396 1.00 70.81 99 ASN A N 1
ATOM 793 C CA . ASN A 1 99 ? -12.231 5.772 -5.587 1.00 70.81 99 ASN A CA 1
ATOM 794 C C . ASN A 1 99 ? -11.639 7.172 -5.344 1.00 70.81 99 ASN A C 1
ATOM 796 O O . ASN A 1 99 ? -11.215 7.810 -6.303 1.00 70.81 99 ASN A O 1
ATOM 800 N N . ASN A 1 100 ? -11.579 7.639 -4.092 1.00 72.62 100 ASN A N 1
ATOM 801 C CA . ASN A 1 100 ? -11.035 8.950 -3.711 1.00 72.62 100 ASN A CA 1
ATOM 802 C C . ASN A 1 100 ? -9.823 8.840 -2.758 1.00 72.62 100 ASN A C 1
ATOM 804 O O . ASN A 1 100 ? -9.392 9.802 -2.119 1.00 72.62 100 ASN A O 1
ATOM 808 N N . LEU A 1 101 ? -9.230 7.645 -2.699 1.00 71.19 101 LEU A N 1
ATOM 809 C CA . LEU A 1 101 ? -8.161 7.264 -1.780 1.00 71.19 101 LEU A CA 1
ATOM 810 C C . LEU A 1 101 ? -6.957 8.224 -1.817 1.00 71.19 101 LEU A C 1
ATOM 812 O O . LEU A 1 101 ? -6.378 8.541 -0.780 1.00 71.19 101 LEU A O 1
ATOM 816 N N . ALA A 1 102 ? -6.581 8.707 -3.004 1.00 74.44 102 ALA A N 1
ATOM 817 C CA . ALA A 1 102 ? -5.407 9.563 -3.183 1.00 74.44 102 ALA A CA 1
ATOM 818 C C . ALA A 1 102 ? -5.526 10.926 -2.479 1.00 74.44 102 ALA A C 1
ATOM 820 O O . ALA A 1 102 ? -4.509 11.463 -2.040 1.00 74.44 102 ALA A O 1
ATOM 821 N N . GLU A 1 103 ? -6.735 11.478 -2.364 1.00 75.88 103 GLU A N 1
ATOM 822 C CA . GLU A 1 103 ? -6.975 12.752 -1.680 1.00 75.88 103 GLU A CA 1
ATOM 823 C C . GLU A 1 103 ? -7.226 12.545 -0.183 1.00 75.88 103 GLU A C 1
ATOM 825 O O . GLU A 1 103 ? -6.665 13.265 0.642 1.00 75.88 103 GLU A O 1
ATOM 830 N N . GLU A 1 104 ? -7.982 11.511 0.194 1.00 74.62 104 GLU A N 1
ATOM 831 C CA . GLU A 1 104 ? -8.323 11.239 1.597 1.00 74.62 104 GLU A CA 1
ATOM 832 C C . GLU A 1 104 ? -7.119 10.785 2.435 1.00 74.62 104 GLU A C 1
ATOM 834 O O . GLU A 1 104 ? -6.992 11.196 3.591 1.00 74.62 104 GLU A O 1
ATOM 839 N N . ILE A 1 105 ? -6.172 10.033 1.854 1.00 77.50 105 ILE A N 1
ATOM 840 C CA . ILE A 1 105 ? -4.944 9.621 2.559 1.00 77.50 105 ILE A CA 1
ATOM 841 C C . ILE A 1 105 ? -4.091 10.826 2.975 1.00 77.50 105 ILE A C 1
ATOM 843 O O . ILE A 1 105 ? -3.406 10.761 3.996 1.00 77.50 105 ILE A O 1
ATOM 847 N N . LYS A 1 106 ? -4.103 11.933 2.220 1.00 79.31 106 LYS A N 1
ATOM 848 C CA . LYS A 1 106 ? -3.250 13.099 2.522 1.00 79.31 106 LYS A CA 1
ATOM 849 C C . LYS A 1 106 ? -3.578 13.728 3.875 1.00 79.31 106 LYS A C 1
ATOM 851 O O . LYS A 1 106 ? -2.696 14.330 4.482 1.00 79.31 106 LYS A O 1
ATOM 856 N N . ASN A 1 107 ? -4.819 13.563 4.327 1.00 79.62 107 ASN A N 1
ATOM 857 C CA . ASN A 1 107 ? -5.321 14.112 5.581 1.00 79.62 107 ASN A CA 1
ATOM 858 C C . ASN A 1 107 ? -5.122 13.161 6.770 1.00 79.62 107 ASN A C 1
ATOM 860 O O . ASN A 1 107 ? -5.413 13.543 7.903 1.00 79.62 107 ASN A O 1
ATOM 864 N N . LEU A 1 108 ? -4.640 11.933 6.539 1.00 79.62 108 LEU A N 1
ATOM 865 C CA . LEU A 1 108 ? -4.353 10.999 7.621 1.00 79.62 108 LEU A CA 1
ATOM 866 C C . LEU A 1 108 ? -3.071 11.417 8.360 1.00 79.62 108 LEU A C 1
ATOM 868 O O . LEU A 1 108 ? -2.064 11.749 7.721 1.00 79.62 108 LEU A O 1
ATOM 872 N N . PRO A 1 109 ? -3.078 11.388 9.702 1.00 81.62 109 PRO A N 1
ATOM 873 C CA . PRO A 1 109 ? -1.895 11.690 10.496 1.00 81.62 109 PRO A CA 1
ATOM 874 C C . PRO A 1 109 ? -0.822 10.617 10.257 1.00 81.62 109 PRO A C 1
ATOM 876 O O . PRO A 1 109 ? -1.113 9.423 10.171 1.00 81.62 109 PRO A O 1
ATOM 879 N N . LYS A 1 110 ? 0.427 11.061 10.094 1.00 80.31 110 LYS A N 1
ATOM 880 C CA . LYS A 1 110 ? 1.572 10.210 9.705 1.00 80.31 110 LYS A CA 1
ATOM 881 C C . LYS A 1 110 ? 2.386 9.710 10.898 1.00 80.31 110 LYS A C 1
ATOM 883 O O . LYS A 1 110 ? 3.305 8.920 10.723 1.00 80.31 110 LYS A O 1
ATOM 888 N N . ASP A 1 111 ? 2.073 10.217 12.080 1.00 82.56 111 ASP A N 1
ATOM 889 C CA . ASP A 1 111 ? 2.693 9.919 13.369 1.00 82.56 111 ASP A CA 1
ATOM 890 C C . ASP A 1 111 ? 2.037 8.732 14.090 1.00 82.56 111 ASP A C 1
ATOM 892 O O . ASP A 1 111 ? 2.543 8.296 15.120 1.00 82.56 111 ASP A O 1
ATOM 896 N N . LYS A 1 112 ? 0.937 8.191 13.547 1.00 81.19 112 LYS A N 1
ATOM 897 C CA . LYS A 1 112 ? 0.199 7.060 14.120 1.00 81.19 112 LYS A CA 1
ATOM 898 C C . LYS A 1 112 ? 0.228 5.839 13.212 1.00 81.19 112 LYS A C 1
ATOM 900 O O . LYS A 1 112 ? 0.239 5.960 11.987 1.00 81.19 112 LYS A O 1
ATOM 905 N N . ASP A 1 113 ? 0.159 4.660 13.824 1.00 84.88 113 ASP A N 1
ATOM 906 C CA . ASP A 1 113 ? 0.008 3.412 13.083 1.00 84.88 113 ASP A CA 1
ATOM 907 C C . ASP A 1 113 ? -1.363 3.358 12.394 1.00 84.88 113 ASP A C 1
ATOM 909 O O . ASP A 1 113 ? -2.406 3.537 13.032 1.00 84.88 113 ASP A O 1
ATOM 913 N N . ILE A 1 114 ? -1.363 3.066 11.091 1.00 86.38 114 ILE A N 1
ATOM 914 C CA . ILE A 1 114 ? -2.571 2.959 10.267 1.00 86.38 114 ILE A CA 1
ATOM 915 C C . ILE A 1 114 ? -2.847 1.486 9.970 1.00 86.38 114 ILE A C 1
ATOM 917 O O . ILE A 1 114 ? -2.049 0.803 9.329 1.00 86.38 114 ILE A O 1
ATOM 921 N N . TYR A 1 115 ? -4.015 1.014 10.391 1.00 87.81 115 TYR A N 1
ATOM 922 C CA . TYR A 1 115 ? -4.507 -0.333 10.140 1.00 87.81 115 TYR A CA 1
ATOM 923 C C . TYR A 1 115 ? -5.686 -0.265 9.183 1.00 87.81 115 TYR A C 1
ATOM 925 O O . TYR A 1 115 ? -6.673 0.424 9.429 1.00 87.81 115 TYR A O 1
ATOM 933 N N . VAL A 1 116 ? -5.589 -1.007 8.087 1.00 88.12 116 VAL A N 1
ATOM 934 C CA . VAL A 1 116 ? -6.601 -1.022 7.032 1.00 88.12 116 VAL A CA 1
ATOM 935 C C . VAL A 1 116 ? -7.320 -2.363 7.052 1.00 88.12 116 VAL A C 1
ATOM 937 O O . VAL A 1 116 ? -6.669 -3.403 7.154 1.00 88.12 116 VAL A O 1
ATOM 940 N N . TYR A 1 117 ? -8.648 -2.352 6.933 1.00 86.50 117 TYR A N 1
ATOM 941 C CA . TYR A 1 117 ? -9.441 -3.570 6.785 1.00 86.50 117 TYR A CA 1
ATOM 942 C C . TYR A 1 117 ? -10.373 -3.493 5.575 1.00 86.50 117 TYR A C 1
ATOM 944 O O . TYR A 1 117 ? -10.966 -2.456 5.270 1.00 86.50 117 TYR A O 1
ATOM 952 N N . CYS A 1 118 ? -10.492 -4.622 4.885 1.00 83.31 118 CYS A N 1
ATOM 953 C CA . CYS A 1 118 ? -11.440 -4.858 3.804 1.00 83.31 118 CYS A CA 1
ATOM 954 C C . CYS A 1 118 ? -12.209 -6.159 4.079 1.00 83.31 118 CYS A C 1
ATOM 956 O O . CYS A 1 118 ? -12.009 -6.790 5.119 1.00 83.31 118 CYS A O 1
ATOM 958 N N . THR A 1 119 ? -13.124 -6.519 3.179 1.00 71.88 119 THR A N 1
ATOM 959 C CA . THR A 1 119 ? -13.775 -7.842 3.174 1.00 71.88 119 THR A CA 1
ATOM 960 C C . THR A 1 119 ? -12.907 -8.843 2.426 1.00 71.88 119 THR A C 1
ATOM 962 O O . THR A 1 119 ? -12.177 -8.395 1.510 1.00 71.88 119 THR A O 1
#

Secondary structure (DSSP, 8-state):
-HHHHHHHHHHHHHHHHHHHHHHHHHHHHHHHHHHHHHHHHHHHHHGGG--PPPPHHHHHHHHHSS-TTSPPEEEE---GGG--TT----TTPEE--GGGHHHHGGGS-SSS-EEEE--

Foldseek 3Di:
DVPVVVVVVVVVVVVCVVVVVVVVVVVVVVVVVVVVVVVVVCVVVVVVVDDDDDDPVVLVVQCPDPPPQQRAAEEEAEEPVPDDVPDDDDPRHDYDHPVCNVVVVVPDDPSHHYDYDYD

Radius of gyration: 30.99 Å; chains: 1; bounding box: 70×25×91 Å

Sequence (119 aa):
MGFLFRDFLVAITRGFQTAGRAVEMVLLIGLLGYIIYRIGLYRKHSIYRIVPRVQVEELARKLASENDQAHPILVDVRSHGYYDPNAARIKGSIRVEPNNLAEEIKNLPKDKDIYVYCT

pLDDT: mean 76.22, std 12.64, range [50.25, 97.19]

=== Feature glossary ===
Key to the feature types in this record:

Secondary structure (8-state, DSSP). Secondary structure is the local, repeating backbone conformation. DSSP classifies it into eight states by reading the hydrogen-bond network: three helix types (H, G, I), two β types (E, B), two non-regular types (T, S), and unstructured coil (-).

Backbone torsions (φ/ψ). Backbone dihedral angles. Every residue except chain termini has a φ (preceding-C → N → Cα → C) and a ψ (N → Cα → C → next-N). They are reported in degrees following the IUPAC sign convention. Secondary structure is essentially a statement about which (φ, ψ) basin each residue occupies.

Predicted aligned error. Predicted Aligned Error (PAE) is an AlphaFold confidence matrix: entry (i, j) is the expected error in the position of residue j, in ångströms, when the prediction is superimposed on the true structure at residue i. Low PAE within a block of residues means that block is internally rigid and well-predicted; high PAE between two blocks means their relative placement is uncertain even if each block individually is confident.

B-factor. B-factor (Debye–Waller factor) reflects atomic displacement in the crystal lattice. It is an experimental observable (units Å²), not a prediction; low values mean the atom is pinned down, high values mean it moves or is heterogeneous across the crystal.

Secondary structure (3-state, P-SEA). Three-state secondary structure (P-SEA) collapses the eight DSSP classes into helix (a), strand (b), and coil (c). P-SEA assigns these from Cα geometry alone — distances and angles — without requiring backbone oxygens, so it works on any Cα trace.

Sequence. Primary structure: the covalent order of the twenty standard amino acids along the backbone. Two proteins with the same sequence will (almost always) fold to the same structure; two with 30% identity often share a fold but not the details.

pLDDT. pLDDT is the predicted lDDT-Cα score: AlphaFold's confidence that the local environment of each residue (all inter-atomic distances within 15 Å) is correctly placed. It is a per-residue number between 0 and 100, with higher meaning more reliable.

InterPro / GO / CATH / organism. Functional annotations link the protein to curated databases. InterPro entries identify conserved domains and families by matching the sequence against member-database signatures (Pfam, PROSITE, CDD, …). Gene Ontology (GO) terms describe molecular function, biological process, and cellular component in a controlled vocabulary. CATH places the structure in a hierarchical fold classification (Class/Architecture/Topology/Homologous-superfamily). The organism is the source species.

Contact-map, Ramachandran, and PAE plots. Three diagnostic plots accompany the record. The Cα contact map visualizes the tertiary structure as a 2D adjacency matrix (8 Å cutoff, sequence-local contacts suppressed). The Ramachandran plot shows the distribution of backbone (φ, ψ) torsions, with points in the α and β basins reflecting secondary structure content. The PAE plot shows AlphaFold's inter-residue confidence as a color matrix.

mmCIF coordinates. The mmCIF table is the protein's shape written out atom by atom. For each backbone N, Cα, C, and carbonyl O, it records an (x, y, z) coordinate triple in Å plus the residue type, chain letter, and residue number.

Radius of gyration, Cα contacts, bounding box. Three whole-structure scalars: the radius of gyration (RMS distance of Cα from centroid, in Å), the count of Cα–Cα contacts (pairs closer than 8 Å and separated by more than four residues in sequence — i.e. tertiary, not local, contacts), and the bounding-box dimensions. Together they distinguish compact globular folds from extended fibres or disordered chains.

Foldseek 3Di. The Foldseek 3Di string encodes local tertiary geometry as a 20-letter alphabet — one character per residue — derived from the relative positions of nearby Cα atoms. Unlike the amino-acid sequence, 3Di is a direct function of the 3D structure, so two proteins with the same fold have similar 3Di strings even at low sequence identity.

Rendered structure images. Six rendered views show the 3D structure from the faces of a cube — i.e. along ±x, ±y, ±z. Rendering representation is drawn randomly per protein from cartoon (secondary-structure ribbons), sticks (backbone bonds), or molecular surface; coloring is either N→C rainbow (blue at the N-terminus through red at the C-terminus) or one color per chain.

Nearest PDB structures. The Foldseek neighbor list gives the closest experimentally determined structures in the PDB, ranked by structural alignment. TM-score near 1 means near-identical fold; near 0.3 means only rough topology match. This is how one finds what a novel AlphaFold prediction most resembles in the solved-structure universe.

Solvent-accessible surface area. SASA measures how much of the protein is reachable by solvent. It is computed by rolling a water-sized probe over the atomic surface and summing the exposed area (Å²). Per-residue SASA distinguishes core (buried, low SASA) from surface (exposed, high SASA) residues; total SASA is a whole-molecule size measure.